Protein AF-A0A496UFI5-F1 (afdb_monomer_lite)

Secondary structure (DSSP, 8-state):
------GGGGS-SEE----EEEEEETTEEEEEEPPPPS--SEEEEEEESS---TT-TT-SEEEEEE---TTSPPPSEEEEES--EE-TTT-----HHHHH-TT--EEE-TTS-EEE-TTT-----HHHHH-TT--EE---TTSEEEEEEE-GGGHHHHHHHTT-

Radius of gyration: 17.23 Å; chains: 1; bounding box: 50×29×38 Å

Foldseek 3Di:
DCPCPDPLLQFFPDFFDWDWDWDADPFAIKIFTDFTDDQFQKKWKFKDLDADDNVDRPPGDTQDIWGADPVRGTDGMDRRGQAKAFQQVQFPLPCPLCVFQPQNQWDADPVSGIGGNSVRGPNPCPSQVPRPRSRIGGDDPSIYMGMGGHDPPVVVVVVVVVVD

pLDDT: mean 81.64, std 19.05, range [27.22, 98.5]

Structure (mmCIF, N/CA/C/O backbone):
data_AF-A0A496UFI5-F1
#
_entry.id   AF-A0A496UFI5-F1
#
loop_
_atom_site.group_PDB
_atom_site.id
_atom_site.type_symbol
_atom_site.label_atom_id
_atom_site.label_alt_id
_atom_site.label_comp_id
_atom_site.label_asym_id
_atom_site.label_entity_id
_atom_site.label_seq_id
_atom_site.pdbx_PDB_ins_code
_atom_site.Cartn_x
_atom_site.Cartn_y
_atom_site.Cartn_z
_atom_site.occupancy
_atom_site.B_iso_or_equiv
_atom_site.auth_seq_id
_atom_site.auth_comp_id
_atom_site.auth_asym_id
_atom_site.auth_atom_id
_atom_site.pdbx_PDB_model_num
ATOM 1 N N . MET A 1 1 ? 26.574 -7.010 18.657 1.00 43.97 1 MET A N 1
ATOM 2 C CA . MET A 1 1 ? 25.951 -7.800 17.573 1.00 43.97 1 MET A CA 1
ATOM 3 C C . MET A 1 1 ? 24.437 -7.675 17.689 1.00 43.97 1 MET A C 1
ATOM 5 O O . MET A 1 1 ? 23.787 -8.455 18.368 1.00 43.97 1 MET A O 1
ATOM 9 N N . LYS A 1 2 ? 23.956 -6.563 17.147 1.00 27.22 2 LYS A N 1
ATOM 10 C CA . LYS A 1 2 ? 22.590 -6.137 16.817 1.00 27.22 2 LYS A CA 1
ATOM 11 C C . LYS A 1 2 ? 22.851 -4.745 16.258 1.00 27.22 2 LYS A C 1
ATOM 13 O O . LYS A 1 2 ? 22.653 -3.738 16.926 1.00 27.22 2 LYS A O 1
ATOM 18 N N . THR A 1 3 ? 23.546 -4.723 15.123 1.00 29.78 3 THR A N 1
ATOM 19 C CA . THR A 1 3 ? 23.627 -3.503 14.336 1.00 29.78 3 THR A CA 1
ATOM 20 C C . THR A 1 3 ? 22.190 -3.299 13.906 1.00 29.78 3 THR A C 1
ATOM 22 O O . THR A 1 3 ? 21.646 -4.127 13.180 1.00 29.78 3 THR A O 1
ATOM 25 N N . LEU A 1 4 ? 21.543 -2.309 14.515 1.00 37.38 4 LEU A N 1
ATOM 26 C CA . LEU A 1 4 ? 20.355 -1.682 13.971 1.00 37.38 4 LEU A CA 1
ATOM 27 C C . LEU A 1 4 ? 20.755 -1.271 12.557 1.00 37.38 4 LEU A C 1
ATOM 29 O O . LEU A 1 4 ? 21.398 -0.246 12.390 1.00 37.38 4 LEU A O 1
ATOM 33 N N . ILE A 1 5 ? 20.520 -2.146 11.581 1.00 36.72 5 ILE A N 1
ATOM 34 C CA . ILE A 1 5 ? 20.438 -1.764 10.178 1.00 36.72 5 ILE A CA 1
ATOM 35 C C . ILE A 1 5 ? 19.083 -1.079 10.152 1.00 36.72 5 ILE A C 1
ATOM 37 O O . ILE A 1 5 ? 18.065 -1.776 10.181 1.00 36.72 5 ILE A O 1
ATOM 41 N N . PRO A 1 6 ? 19.038 0.244 10.358 1.00 37.28 6 PRO A N 1
ATOM 42 C CA . PRO A 1 6 ? 17.778 0.884 10.584 1.00 37.28 6 PRO A CA 1
ATOM 43 C C . PRO A 1 6 ? 17.077 0.906 9.230 1.00 37.28 6 PRO A C 1
ATOM 45 O O . PRO A 1 6 ? 17.675 1.183 8.193 1.00 37.28 6 PRO A O 1
ATOM 48 N N . VAL A 1 7 ? 15.781 0.651 9.288 1.00 38.31 7 VAL A N 1
ATOM 49 C CA . VAL A 1 7 ? 14.759 0.877 8.258 1.00 38.31 7 VAL A CA 1
ATOM 50 C C . VAL A 1 7 ? 14.901 2.254 7.551 1.00 38.31 7 VAL A C 1
ATOM 52 O O . VAL A 1 7 ? 14.373 2.459 6.469 1.00 38.31 7 VAL A O 1
ATOM 55 N N . VAL A 1 8 ? 15.717 3.148 8.119 1.00 36.78 8 VAL A N 1
ATOM 56 C CA . VAL A 1 8 ? 16.114 4.503 7.708 1.00 36.78 8 VAL A CA 1
ATOM 57 C C . VAL A 1 8 ? 16.902 4.604 6.383 1.00 36.78 8 VAL A C 1
ATOM 59 O O . VAL A 1 8 ? 16.934 5.680 5.804 1.00 36.78 8 VAL A O 1
ATOM 62 N N . ILE A 1 9 ? 17.505 3.540 5.828 1.00 38.88 9 ILE A N 1
ATOM 63 C CA . ILE A 1 9 ? 18.243 3.642 4.532 1.00 38.88 9 ILE A CA 1
ATOM 64 C C . ILE A 1 9 ? 17.302 3.545 3.302 1.00 38.88 9 ILE A C 1
ATOM 66 O O . ILE A 1 9 ? 17.743 3.441 2.163 1.00 38.88 9 ILE A O 1
ATOM 70 N N . LEU A 1 10 ? 15.980 3.605 3.497 1.00 41.06 10 LEU A N 1
ATOM 71 C CA . LEU A 1 10 ? 15.000 3.719 2.403 1.00 41.06 10 LEU A CA 1
ATOM 72 C C . LEU A 1 10 ? 14.623 5.171 2.057 1.00 41.06 10 LEU A C 1
ATOM 74 O O . LEU A 1 10 ? 13.685 5.406 1.290 1.00 41.06 10 LEU A O 1
ATOM 78 N N . ALA A 1 11 ? 15.359 6.127 2.615 1.00 41.78 11 ALA A N 1
ATOM 79 C CA . ALA A 1 11 ? 15.249 7.550 2.368 1.00 41.78 11 ALA A CA 1
ATOM 80 C C . ALA A 1 11 ? 16.104 7.958 1.158 1.00 41.78 11 ALA A C 1
ATOM 82 O O . ALA A 1 11 ? 17.300 8.194 1.286 1.00 41.78 11 ALA A O 1
ATOM 83 N N . LEU A 1 12 ? 15.471 8.015 -0.018 1.00 53.12 12 LEU A N 1
ATOM 84 C CA . LEU A 1 12 ? 15.937 8.721 -1.220 1.00 53.12 12 LEU A CA 1
ATOM 85 C C . LEU A 1 12 ? 17.372 8.445 -1.693 1.00 53.12 12 LEU A C 1
ATOM 87 O O . LEU A 1 12 ? 18.307 9.184 -1.401 1.00 53.12 12 LEU A O 1
ATOM 91 N N . VAL A 1 13 ? 17.516 7.436 -2.556 1.00 50.31 13 VAL A N 1
ATOM 92 C CA . VAL A 1 13 ? 18.800 7.153 -3.210 1.00 50.31 13 VAL A CA 1
ATOM 93 C C . VAL A 1 13 ? 18.866 7.704 -4.647 1.00 50.31 13 VAL A C 1
ATOM 95 O O . VAL A 1 13 ? 19.934 8.060 -5.130 1.00 50.31 13 VAL A O 1
ATOM 98 N N . SER A 1 14 ? 17.733 7.910 -5.326 1.00 53.12 14 SER A N 1
ATOM 99 C CA . SER A 1 14 ? 17.647 8.733 -6.542 1.00 53.12 14 SER A CA 1
ATOM 100 C C . SER A 1 14 ? 16.188 9.119 -6.810 1.00 53.12 14 SER A C 1
ATOM 102 O O . SER A 1 14 ? 15.312 8.249 -6.848 1.00 53.12 14 SER A O 1
ATOM 104 N N . THR A 1 15 ? 15.900 10.415 -6.989 1.00 54.38 15 THR A N 1
ATOM 105 C CA . THR A 1 15 ? 14.593 10.847 -7.508 1.00 54.38 15 THR A CA 1
ATOM 106 C C . THR A 1 15 ? 14.526 10.478 -8.981 1.00 54.38 15 THR A C 1
ATOM 108 O O . THR A 1 15 ? 15.157 11.115 -9.822 1.00 54.38 15 THR A O 1
ATOM 111 N N . VAL A 1 16 ? 13.758 9.442 -9.310 1.00 56.66 16 VAL A N 1
ATOM 112 C CA . VAL A 1 16 ? 13.445 9.165 -10.708 1.00 56.66 16 VAL A CA 1
ATOM 113 C C . VAL A 1 16 ? 12.188 9.943 -11.054 1.00 56.66 16 VAL A C 1
ATOM 115 O O . VAL A 1 16 ? 11.092 9.630 -10.596 1.00 56.66 16 VAL A O 1
ATOM 118 N N . THR A 1 17 ? 12.339 11.000 -11.841 1.00 55.75 17 THR A N 1
ATOM 119 C CA . THR A 1 17 ? 11.209 11.812 -12.288 1.00 55.75 17 THR A CA 1
ATOM 120 C C . THR A 1 17 ? 10.584 11.184 -13.529 1.00 55.75 17 THR A C 1
ATOM 122 O O . THR A 1 17 ? 10.869 11.563 -14.660 1.00 55.75 17 THR A O 1
ATOM 125 N N . ALA A 1 18 ? 9.714 10.199 -13.321 1.00 61.41 18 ALA A N 1
ATOM 126 C CA . ALA A 1 18 ? 8.838 9.707 -14.379 1.00 61.41 18 ALA A CA 1
ATOM 127 C C . ALA A 1 18 ? 7.516 10.479 -14.390 1.00 61.41 18 ALA A C 1
ATOM 129 O O . ALA A 1 18 ? 7.057 10.957 -13.353 1.00 61.41 18 ALA A O 1
ATOM 130 N N . SER A 1 19 ? 6.870 10.577 -15.551 1.00 71.81 19 SER A N 1
ATOM 131 C CA . SER A 1 19 ? 5.461 10.963 -15.597 1.00 71.81 19 SER A CA 1
ATOM 132 C C . SER A 1 19 ? 4.634 9.796 -15.059 1.00 71.81 19 SER A C 1
ATOM 134 O O . SER A 1 19 ? 4.632 8.723 -15.658 1.00 71.81 19 SER A O 1
ATOM 136 N N . LEU A 1 20 ? 3.957 9.979 -13.921 1.00 83.81 20 LEU A N 1
ATOM 137 C CA . LEU A 1 20 ? 3.053 8.969 -13.374 1.00 83.81 20 LEU A CA 1
ATOM 138 C C . LEU A 1 20 ? 1.624 9.230 -13.839 1.00 83.81 20 LEU A C 1
ATOM 140 O O . LEU A 1 20 ? 1.104 10.340 -13.718 1.00 83.81 20 LEU A O 1
ATOM 144 N N . THR A 1 21 ? 0.965 8.178 -14.316 1.00 85.75 21 THR A N 1
ATOM 145 C CA . THR A 1 21 ? -0.464 8.201 -14.633 1.00 85.75 21 THR A CA 1
ATOM 146 C C . THR A 1 21 ? -1.212 7.228 -13.738 1.00 85.75 21 THR A C 1
ATOM 148 O O . THR A 1 21 ? -0.809 6.077 -13.575 1.00 85.75 21 THR A O 1
ATOM 151 N N . PHE A 1 22 ? -2.324 7.696 -13.176 1.00 88.81 22 PHE A N 1
ATOM 152 C CA . PHE A 1 22 ? -3.248 6.897 -12.384 1.00 88.81 22 PHE A CA 1
ATOM 153 C C . PHE A 1 22 ? -4.466 6.504 -13.224 1.00 88.81 22 PHE A C 1
ATOM 155 O O . PHE A 1 22 ? -5.052 7.336 -13.921 1.00 88.81 22 PHE A O 1
ATOM 162 N N . SER A 1 23 ? -4.896 5.254 -13.098 1.00 87.19 23 SER A N 1
ATOM 163 C CA . SER A 1 23 ? -6.180 4.776 -13.609 1.00 87.19 23 SER A CA 1
ATOM 164 C C . SER A 1 23 ? -6.797 3.749 -12.655 1.00 87.19 23 SER A C 1
ATOM 166 O O . SER A 1 23 ? -6.125 3.238 -11.763 1.00 87.19 23 SER A O 1
ATOM 168 N N . GLN A 1 24 ? -8.092 3.471 -12.816 1.00 85.69 24 GLN A N 1
ATOM 169 C CA . GLN A 1 24 ? -8.808 2.446 -12.052 1.00 85.69 24 GLN A CA 1
ATOM 170 C C . GLN A 1 24 ? -9.400 1.400 -12.989 1.00 85.69 24 GLN A C 1
ATOM 172 O O . GLN A 1 24 ? -9.949 1.741 -14.039 1.00 85.69 24 GLN A O 1
ATOM 177 N N . ASP A 1 25 ? -9.352 0.143 -12.566 1.00 83.31 25 ASP A N 1
ATOM 178 C CA . ASP A 1 25 ? -10.052 -0.967 -13.199 1.00 83.31 25 ASP A CA 1
ATOM 179 C C . ASP A 1 25 ? -10.725 -1.868 -12.146 1.00 83.31 25 ASP A C 1
ATOM 181 O O . ASP A 1 25 ? -10.842 -1.515 -10.972 1.00 83.31 25 ASP A O 1
ATOM 185 N N . ALA A 1 26 ? -11.221 -3.034 -12.566 1.00 77.31 26 ALA A N 1
ATOM 186 C CA . ALA A 1 26 ? -11.878 -3.975 -11.659 1.00 77.31 26 ALA A CA 1
ATOM 187 C C . ALA A 1 26 ? -10.924 -4.609 -10.623 1.00 77.31 26 ALA A C 1
ATOM 189 O O . ALA A 1 26 ? -11.400 -5.139 -9.620 1.00 77.31 26 ALA A O 1
ATOM 190 N N . GLY A 1 27 ? -9.610 -4.593 -10.867 1.00 80.06 27 GLY A N 1
ATOM 191 C CA . GLY A 1 27 ? -8.576 -5.138 -9.986 1.00 80.06 27 GLY A CA 1
ATOM 192 C C . GLY A 1 27 ? -8.023 -4.128 -8.978 1.00 80.06 27 GLY A C 1
ATOM 193 O O . GLY A 1 27 ? -7.410 -4.538 -7.990 1.00 80.06 27 GLY A O 1
ATOM 194 N N . GLY A 1 28 ? -8.264 -2.832 -9.188 1.00 86.62 28 GLY A N 1
ATOM 195 C CA . GLY A 1 28 ? -7.887 -1.766 -8.267 1.00 86.62 28 GLY A CA 1
ATOM 196 C C . GLY A 1 28 ? -7.325 -0.546 -8.981 1.00 86.62 28 GLY A C 1
ATOM 197 O O . GLY A 1 28 ? -7.880 -0.080 -9.975 1.00 86.62 28 GLY A O 1
ATOM 198 N N . SER A 1 29 ? -6.250 0.010 -8.426 1.00 89.94 29 SER A N 1
ATOM 199 C CA . SER A 1 29 ? -5.571 1.171 -9.004 1.00 89.94 29 SER A CA 1
ATOM 200 C C . SER A 1 29 ? -4.398 0.713 -9.853 1.00 89.94 29 SER A C 1
ATOM 202 O O . SER A 1 29 ? -3.551 -0.038 -9.380 1.00 89.94 29 SER A O 1
ATOM 204 N N . VAL A 1 30 ? -4.307 1.200 -11.083 1.00 92.31 30 VAL A N 1
ATOM 205 C CA . VAL A 1 30 ? -3.156 0.971 -11.953 1.00 92.31 30 VAL A CA 1
ATOM 206 C C . VAL A 1 30 ? -2.356 2.258 -12.026 1.00 92.31 30 VAL A C 1
ATOM 208 O O . VAL A 1 30 ? -2.872 3.307 -12.424 1.00 92.31 30 VAL A O 1
ATOM 211 N N . ILE A 1 31 ? -1.090 2.166 -11.635 1.00 91.81 31 ILE A N 1
ATOM 212 C CA . ILE A 1 31 ? -0.136 3.268 -11.705 1.00 91.81 31 ILE A CA 1
ATOM 213 C C . ILE A 1 31 ? 0.868 2.919 -12.790 1.00 91.81 31 ILE A C 1
ATOM 215 O O . ILE A 1 31 ? 1.475 1.849 -12.747 1.00 91.81 31 ILE A O 1
ATOM 219 N N . GLN A 1 32 ? 0.995 3.800 -13.776 1.00 92.38 32 GLN A N 1
ATOM 220 C CA . GLN A 1 32 ? 1.862 3.633 -14.939 1.00 92.38 32 GLN A CA 1
ATOM 221 C C . GLN A 1 32 ? 2.916 4.730 -14.968 1.00 92.38 32 GLN A C 1
ATOM 223 O O . GLN A 1 32 ? 2.648 5.850 -14.528 1.00 92.38 32 GLN A O 1
ATOM 228 N N . TRP A 1 33 ? 4.086 4.413 -15.507 1.00 91.38 33 TRP A N 1
ATOM 229 C CA . TRP A 1 33 ? 5.188 5.351 -15.675 1.00 91.38 33 TRP A CA 1
ATOM 230 C C . TRP A 1 33 ? 5.944 5.086 -16.974 1.00 91.38 33 TRP A C 1
ATOM 232 O O . TRP A 1 33 ? 5.936 3.973 -17.504 1.00 91.38 33 TRP A O 1
ATOM 242 N N . ASP A 1 34 ? 6.598 6.123 -17.489 1.00 87.56 34 ASP A N 1
ATOM 243 C CA . ASP A 1 34 ? 7.501 5.990 -18.631 1.00 87.56 34 ASP A CA 1
ATOM 244 C C . ASP A 1 34 ? 8.725 5.129 -18.265 1.00 87.56 34 ASP A C 1
ATOM 246 O O . ASP A 1 34 ? 9.126 5.113 -17.100 1.00 87.56 34 ASP A O 1
ATOM 250 N N . PRO A 1 35 ? 9.349 4.420 -19.226 1.00 84.31 35 PRO A N 1
ATOM 251 C CA . PRO A 1 35 ? 10.592 3.694 -18.983 1.00 84.31 35 PRO A CA 1
ATOM 252 C C . PRO A 1 35 ? 11.657 4.578 -18.329 1.00 84.31 35 PRO A C 1
ATOM 254 O O . PRO A 1 35 ? 11.839 5.735 -18.705 1.00 84.31 35 PRO A O 1
ATOM 257 N N . LEU A 1 36 ? 12.362 4.015 -17.351 1.00 79.31 36 LEU A N 1
ATOM 258 C CA . LEU A 1 36 ? 13.340 4.745 -16.555 1.00 79.31 36 LEU A CA 1
ATOM 259 C C . LEU A 1 36 ? 14.744 4.594 -17.135 1.00 79.31 36 LEU A C 1
ATOM 261 O O . LEU A 1 36 ? 15.132 3.510 -17.570 1.00 79.31 36 LEU A O 1
ATOM 265 N N . GLU A 1 37 ? 15.520 5.672 -17.078 1.00 73.56 37 GLU A N 1
ATOM 266 C CA . GLU A 1 37 ? 16.960 5.639 -17.321 1.00 73.56 37 GLU A CA 1
ATOM 267 C C . GLU A 1 37 ? 17.699 5.506 -15.982 1.00 73.56 37 GLU A C 1
ATOM 269 O O . GLU A 1 37 ? 17.351 6.179 -15.014 1.00 73.56 37 GLU A O 1
ATOM 274 N N . GLY A 1 38 ? 18.724 4.653 -15.922 1.00 73.94 38 GLY A N 1
ATOM 275 C CA . GLY A 1 38 ? 19.545 4.446 -14.724 1.00 73.94 38 GLY A CA 1
ATOM 276 C C . GLY A 1 38 ? 19.632 2.983 -14.285 1.00 73.94 38 GLY A C 1
ATOM 277 O O . GLY A 1 38 ? 18.886 2.127 -14.755 1.00 73.94 38 GLY A O 1
ATOM 278 N N . SER A 1 39 ? 20.573 2.702 -13.384 1.00 77.62 39 SER A N 1
ATOM 279 C CA . SER A 1 39 ? 20.791 1.371 -12.808 1.00 77.62 39 SER A CA 1
ATOM 280 C C . SER A 1 39 ? 20.277 1.352 -11.370 1.00 77.62 39 SER A C 1
ATOM 282 O O . SER A 1 39 ? 20.899 1.932 -10.482 1.00 77.62 39 SER A O 1
ATOM 284 N N . TYR A 1 40 ? 19.147 0.683 -11.145 1.00 84.00 40 TYR A N 1
ATOM 285 C CA . TYR A 1 40 ? 18.508 0.552 -9.834 1.00 84.00 40 TYR A CA 1
ATOM 286 C C . TYR A 1 40 ? 18.350 -0.923 -9.467 1.00 84.00 40 TYR A C 1
ATOM 288 O O . TYR A 1 40 ? 18.096 -1.762 -10.328 1.00 84.00 40 TYR A O 1
ATOM 296 N N . GLU A 1 41 ? 18.465 -1.239 -8.181 1.00 87.50 41 GLU A N 1
ATOM 297 C CA . GLU A 1 41 ? 18.198 -2.580 -7.649 1.00 87.50 41 GLU A CA 1
ATOM 298 C C . GLU A 1 41 ? 16.695 -2.821 -7.473 1.00 87.50 41 GLU A C 1
ATOM 300 O O . GLU A 1 41 ? 16.196 -3.931 -7.657 1.00 87.50 41 GLU A O 1
ATOM 305 N N . SER A 1 42 ? 15.967 -1.765 -7.110 1.00 88.81 42 SER A N 1
ATOM 306 C CA . SER A 1 42 ? 14.512 -1.767 -7.002 1.00 88.81 42 SER A CA 1
ATOM 307 C C . SER A 1 42 ? 13.949 -0.358 -7.161 1.00 88.81 42 SER A C 1
ATOM 309 O O . SER A 1 42 ? 14.674 0.635 -7.053 1.00 88.81 42 SER A O 1
ATOM 311 N N . LEU A 1 43 ? 12.644 -0.283 -7.403 1.00 88.44 43 LEU A N 1
ATOM 312 C CA . LEU A 1 43 ? 11.875 0.951 -7.353 1.00 88.44 43 LEU A CA 1
ATOM 313 C C . LEU A 1 43 ? 10.881 0.872 -6.203 1.00 88.44 43 LEU A C 1
ATOM 315 O O . LEU A 1 43 ? 10.275 -0.173 -5.965 1.00 88.44 43 LEU A O 1
ATOM 319 N N . VAL A 1 44 ? 10.666 1.988 -5.527 1.00 89.06 44 VAL A N 1
ATOM 320 C CA . VAL A 1 44 ? 9.686 2.111 -4.453 1.00 89.06 44 VAL A CA 1
ATOM 321 C C . VAL A 1 44 ? 8.629 3.101 -4.901 1.00 89.06 44 VAL A C 1
ATOM 323 O O . VAL A 1 44 ? 8.922 4.265 -5.164 1.00 89.06 44 VAL A O 1
ATOM 326 N N . LEU A 1 45 ? 7.392 2.630 -5.002 1.00 89.31 45 LEU A N 1
ATOM 327 C CA . LEU A 1 45 ? 6.237 3.472 -5.259 1.00 89.31 45 LEU A CA 1
ATOM 328 C C . LEU A 1 45 ? 5.665 3.930 -3.921 1.00 89.31 45 LEU A C 1
ATOM 330 O O . LEU A 1 45 ? 5.310 3.099 -3.080 1.00 89.31 45 LEU A O 1
ATOM 334 N N . ARG A 1 46 ? 5.522 5.241 -3.755 1.00 90.12 46 ARG A N 1
ATOM 335 C CA . ARG A 1 46 ? 4.899 5.853 -2.580 1.00 90.12 46 ARG A CA 1
ATOM 336 C C . ARG A 1 46 ? 3.733 6.749 -2.971 1.00 90.12 46 ARG A C 1
ATOM 338 O O . ARG A 1 46 ? 3.650 7.208 -4.115 1.00 90.12 46 ARG A O 1
ATOM 345 N N . CYS A 1 47 ? 2.851 7.021 -2.017 1.00 90.00 47 CYS A N 1
ATOM 346 C CA . CYS A 1 47 ? 1.825 8.046 -2.164 1.00 90.00 47 CYS A CA 1
ATOM 347 C C . CYS A 1 47 ? 1.683 8.931 -0.930 1.00 90.00 47 CYS A C 1
ATOM 349 O O . CYS A 1 47 ? 1.907 8.483 0.193 1.00 90.00 47 CYS A O 1
ATOM 351 N N . SER A 1 48 ? 1.227 10.161 -1.140 1.00 89.00 48 SER A N 1
ATOM 352 C CA . SER A 1 48 ? 0.935 11.115 -0.073 1.00 89.00 48 SER A CA 1
ATOM 353 C C . SER A 1 48 ? -0.287 11.971 -0.406 1.00 89.00 48 SER A C 1
ATOM 355 O O . SER A 1 48 ? -0.667 12.141 -1.566 1.00 89.00 48 SER A O 1
ATOM 357 N N . GLU A 1 49 ? -0.899 12.537 0.630 1.00 88.12 49 GLU A N 1
ATOM 358 C CA . GLU A 1 49 ? -1.930 13.576 0.509 1.00 88.12 49 GLU A CA 1
ATOM 359 C C . GLU A 1 49 ? -1.326 14.928 0.087 1.00 88.12 49 GLU A C 1
ATOM 361 O O . GLU A 1 49 ? -2.029 15.797 -0.431 1.00 88.12 49 GLU A O 1
ATOM 366 N N . THR A 1 50 ? -0.018 15.107 0.287 1.00 87.62 50 THR A N 1
ATOM 367 C CA . THR A 1 50 ? 0.736 16.311 -0.076 1.00 87.62 50 THR A CA 1
ATOM 368 C C . THR A 1 50 ? 1.636 16.059 -1.278 1.00 87.62 50 THR A C 1
ATOM 370 O O . THR A 1 50 ? 2.048 14.932 -1.543 1.00 87.62 50 THR A O 1
ATOM 373 N N . ALA A 1 51 ? 1.958 17.123 -2.016 1.00 86.12 51 ALA A N 1
ATOM 374 C CA . ALA A 1 51 ? 2.939 17.046 -3.092 1.00 86.12 51 ALA A CA 1
ATOM 375 C C . ALA A 1 51 ? 4.308 16.593 -2.557 1.00 86.12 51 ALA A C 1
ATOM 377 O O . ALA A 1 51 ? 4.605 16.767 -1.375 1.00 86.12 51 ALA A O 1
ATOM 378 N N . TYR A 1 52 ? 5.121 16.010 -3.438 1.00 82.31 52 TYR A N 1
ATOM 379 C CA . TYR A 1 52 ? 6.478 15.591 -3.101 1.00 82.31 52 TYR A CA 1
ATOM 380 C C . TYR A 1 52 ? 7.332 16.768 -2.625 1.00 82.31 52 TYR A C 1
ATOM 382 O O . TYR A 1 52 ? 7.374 17.810 -3.283 1.00 82.31 52 TYR A O 1
ATOM 390 N N . ASP A 1 53 ? 8.016 16.562 -1.503 1.00 78.69 53 ASP A N 1
ATOM 391 C CA . ASP A 1 53 ? 9.010 17.468 -0.945 1.00 78.69 53 ASP A CA 1
ATOM 392 C C . ASP A 1 53 ? 10.371 16.766 -0.966 1.00 78.69 53 ASP A C 1
ATOM 394 O O . ASP A 1 53 ? 10.538 15.697 -0.386 1.00 78.69 53 ASP A O 1
ATOM 398 N N . ALA A 1 54 ? 11.341 17.353 -1.669 1.00 73.56 54 ALA A N 1
ATOM 399 C CA . ALA A 1 54 ? 12.676 16.776 -1.791 1.00 73.56 54 ALA A CA 1
ATOM 400 C C . ALA A 1 54 ? 13.483 16.847 -0.487 1.00 73.56 54 ALA A C 1
ATOM 402 O O . ALA A 1 54 ? 14.495 16.157 -0.369 1.00 73.56 54 ALA A O 1
ATOM 403 N N . GLU A 1 55 ? 13.053 17.672 0.468 1.00 76.19 55 GLU A N 1
ATOM 404 C CA . GLU A 1 55 ? 13.653 17.771 1.799 1.00 76.19 55 GLU A CA 1
ATOM 405 C C . GLU A 1 55 ? 13.060 16.742 2.780 1.00 76.19 55 GLU A C 1
ATOM 407 O O . GLU A 1 55 ? 13.568 16.609 3.894 1.00 76.19 55 GLU A O 1
ATOM 412 N N . ASP A 1 56 ? 12.022 15.999 2.370 1.00 73.00 56 ASP A N 1
ATOM 413 C CA . ASP A 1 56 ? 11.377 14.947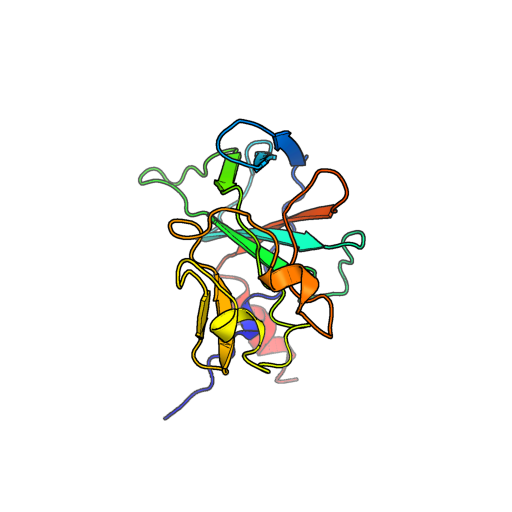 3.158 1.00 73.00 56 ASP A CA 1
ATOM 414 C C . ASP A 1 56 ? 11.864 13.545 2.726 1.00 73.00 56 ASP A C 1
ATOM 416 O O . ASP A 1 56 ? 11.355 12.975 1.752 1.00 73.00 56 ASP A O 1
ATOM 420 N N . PRO A 1 57 ? 12.849 12.960 3.437 1.00 66.06 57 PRO A N 1
ATOM 421 C CA . PRO A 1 57 ? 13.384 11.635 3.123 1.00 66.06 57 PRO A CA 1
ATOM 422 C C . PRO A 1 57 ? 12.344 10.510 3.200 1.00 66.06 57 PRO A C 1
ATOM 424 O O . PRO A 1 57 ? 12.484 9.488 2.520 1.00 66.06 57 PRO A O 1
ATOM 427 N N . ASP A 1 58 ? 11.305 10.696 4.012 1.00 72.12 58 ASP A N 1
ATOM 428 C CA . ASP A 1 58 ? 10.313 9.676 4.332 1.00 72.12 58 ASP A CA 1
ATOM 429 C C . ASP A 1 58 ? 8.962 9.957 3.663 1.00 72.12 58 ASP A C 1
ATOM 431 O O . ASP A 1 58 ? 7.959 9.340 4.012 1.00 72.12 58 ASP A O 1
ATOM 435 N N . TRP A 1 59 ? 8.945 10.811 2.632 1.00 83.19 59 TRP A N 1
ATOM 436 C CA . TRP A 1 59 ? 7.721 11.249 1.971 1.00 83.19 59 TRP A CA 1
ATOM 437 C C . TRP A 1 59 ? 6.792 10.089 1.589 1.00 83.19 59 TRP A C 1
ATOM 439 O O . TRP A 1 59 ? 7.129 9.230 0.767 1.00 83.19 59 TRP A O 1
ATOM 449 N N . GLY A 1 60 ? 5.581 10.126 2.141 1.00 86.81 60 GLY A N 1
ATOM 450 C CA . GLY A 1 60 ? 4.463 9.273 1.759 1.00 86.81 60 GLY A CA 1
ATOM 451 C C . GLY A 1 60 ? 4.554 7.810 2.204 1.00 86.81 60 GLY A C 1
ATOM 452 O O . GLY A 1 60 ? 5.603 7.261 2.531 1.00 86.81 60 GLY A O 1
ATOM 453 N N . THR A 1 61 ? 3.412 7.133 2.146 1.00 89.06 61 THR A N 1
ATOM 454 C CA . THR A 1 61 ? 3.287 5.706 2.450 1.00 89.06 61 THR A CA 1
ATOM 455 C C . THR A 1 61 ? 3.766 4.855 1.276 1.00 89.06 61 THR A C 1
ATOM 457 O O . THR A 1 61 ? 3.381 5.093 0.128 1.00 89.06 61 THR A O 1
ATOM 460 N N . VAL A 1 62 ? 4.558 3.817 1.558 1.00 88.19 62 VAL A N 1
ATOM 461 C CA . VAL A 1 62 ? 4.986 2.826 0.559 1.00 88.19 62 VAL A CA 1
ATOM 462 C C . VAL A 1 62 ? 3.794 1.983 0.097 1.00 88.19 62 VAL A C 1
ATOM 464 O O . VAL A 1 62 ? 3.126 1.336 0.899 1.00 88.19 62 VAL A O 1
ATOM 467 N N . LEU A 1 63 ? 3.553 1.967 -1.214 1.00 89.12 63 LEU A N 1
ATOM 468 C CA . LEU A 1 63 ? 2.499 1.177 -1.856 1.00 89.12 63 LEU A CA 1
ATOM 469 C C . LEU A 1 63 ? 3.021 -0.134 -2.439 1.00 89.12 63 LEU A C 1
ATOM 471 O O . LEU A 1 63 ? 2.339 -1.155 -2.372 1.00 89.12 63 LEU A O 1
ATOM 475 N N . ALA A 1 64 ? 4.203 -0.098 -3.054 1.00 89.06 64 ALA A N 1
ATOM 476 C CA . ALA A 1 64 ? 4.806 -1.261 -3.688 1.00 89.06 64 ALA A CA 1
ATOM 477 C C . ALA A 1 64 ? 6.323 -1.106 -3.804 1.00 89.06 64 ALA A C 1
ATOM 479 O O . ALA A 1 64 ? 6.827 -0.008 -4.045 1.00 89.06 64 ALA A O 1
ATOM 480 N N . THR A 1 65 ? 7.021 -2.237 -3.730 1.00 90.19 65 THR A N 1
ATOM 481 C CA . THR A 1 65 ? 8.409 -2.363 -4.181 1.00 90.19 65 THR A CA 1
ATOM 482 C C . THR A 1 65 ? 8.415 -3.161 -5.476 1.00 90.19 65 THR A C 1
ATOM 484 O O . THR A 1 65 ? 7.868 -4.263 -5.539 1.00 90.19 65 THR A O 1
ATOM 487 N N . VAL A 1 66 ? 9.009 -2.591 -6.516 1.00 91.06 66 VAL A N 1
ATOM 488 C CA . VAL A 1 66 ? 9.084 -3.163 -7.858 1.00 91.06 66 VAL A CA 1
ATOM 489 C C . VAL A 1 66 ? 10.521 -3.593 -8.116 1.00 91.06 66 VAL A C 1
ATOM 491 O O . VAL A 1 66 ? 11.456 -2.833 -7.873 1.00 91.06 66 VAL A O 1
ATOM 494 N N . TYR A 1 67 ? 10.693 -4.810 -8.620 1.00 90.88 67 TYR A N 1
ATOM 495 C CA . TYR A 1 67 ? 11.992 -5.379 -8.971 1.00 90.88 67 TYR A CA 1
ATOM 496 C C . TYR A 1 67 ? 12.104 -5.535 -10.489 1.00 90.88 67 TYR A C 1
ATOM 498 O O . TYR A 1 67 ? 11.071 -5.724 -11.145 1.00 90.88 67 TYR A O 1
ATOM 506 N N . PRO A 1 68 ? 13.323 -5.465 -11.051 1.00 91.00 68 PRO A N 1
ATOM 507 C CA . PRO A 1 68 ? 13.518 -5.748 -12.461 1.00 91.00 68 PRO A CA 1
ATOM 508 C C . PRO A 1 68 ? 13.312 -7.242 -12.732 1.00 91.00 68 PRO A C 1
ATOM 510 O O . PRO A 1 68 ? 13.414 -8.086 -11.834 1.00 91.00 68 PRO A O 1
ATOM 513 N N . ASP A 1 69 ? 13.024 -7.577 -13.982 1.00 90.81 69 ASP A N 1
ATOM 514 C CA . ASP A 1 69 ? 12.957 -8.961 -14.424 1.00 90.81 69 ASP A CA 1
ATOM 515 C C . ASP A 1 69 ? 14.359 -9.589 -14.587 1.00 90.81 69 ASP A C 1
ATOM 517 O O . ASP A 1 69 ? 15.394 -8.990 -14.290 1.00 90.81 69 ASP A O 1
ATOM 521 N N . SER A 1 70 ? 14.416 -10.828 -15.086 1.00 90.62 70 SER A N 1
ATOM 522 C CA . SER A 1 70 ? 15.686 -11.542 -15.290 1.00 90.62 70 SER A CA 1
ATOM 523 C C . SER A 1 70 ? 16.631 -10.895 -16.311 1.00 90.62 70 SER A C 1
ATOM 525 O O . SER A 1 70 ? 17.795 -11.289 -16.387 1.00 90.62 70 SER A O 1
ATOM 527 N N . THR A 1 71 ? 16.136 -9.965 -17.127 1.00 90.50 71 THR A N 1
ATOM 528 C CA . THR A 1 71 ? 16.914 -9.215 -18.123 1.00 90.50 71 THR A CA 1
ATOM 529 C C . THR A 1 71 ? 17.380 -7.855 -17.605 1.00 90.50 71 THR A C 1
ATOM 531 O O . THR A 1 71 ? 18.197 -7.208 -18.258 1.00 90.50 71 THR A O 1
ATOM 534 N N . GLY A 1 72 ? 16.937 -7.463 -16.407 1.00 86.94 72 GLY A N 1
ATOM 535 C CA . GLY A 1 72 ? 17.236 -6.165 -15.809 1.00 86.94 72 GLY A CA 1
ATOM 536 C C . GLY A 1 72 ? 16.223 -5.080 -16.176 1.00 86.94 72 GLY A C 1
ATOM 537 O O . GLY A 1 72 ? 16.434 -3.923 -15.823 1.00 86.94 72 GLY A O 1
ATOM 538 N N . GLU A 1 73 ? 15.131 -5.424 -16.864 1.00 88.69 73 GLU A N 1
ATOM 539 C CA . GLU A 1 73 ? 14.104 -4.461 -17.256 1.00 88.69 73 GLU A CA 1
ATOM 540 C C . GLU A 1 73 ? 13.034 -4.338 -16.165 1.00 88.69 73 GLU A C 1
ATOM 542 O O . GLU A 1 73 ? 12.501 -5.330 -15.662 1.00 88.69 73 GLU A O 1
ATOM 547 N N . PHE A 1 74 ? 12.703 -3.102 -15.790 1.00 91.25 74 PHE A N 1
ATOM 548 C CA . PHE A 1 74 ? 11.580 -2.828 -14.897 1.00 91.25 74 PHE A CA 1
ATOM 549 C C . PHE A 1 74 ? 10.261 -2.813 -15.678 1.00 91.25 74 PHE A C 1
ATOM 551 O O . PHE A 1 74 ? 10.221 -2.313 -16.806 1.00 91.25 74 PHE A O 1
ATOM 558 N N . PRO A 1 75 ? 9.147 -3.277 -15.081 1.00 92.44 75 PRO A N 1
ATOM 559 C CA . PRO A 1 75 ? 7.837 -3.024 -15.660 1.00 92.44 75 PRO A CA 1
ATOM 560 C C . PRO A 1 75 ? 7.547 -1.515 -15.678 1.00 92.44 75 PRO A C 1
ATOM 562 O O . PRO A 1 75 ? 8.115 -0.744 -14.906 1.00 92.44 75 PRO A O 1
ATOM 565 N N . THR A 1 76 ? 6.614 -1.100 -16.533 1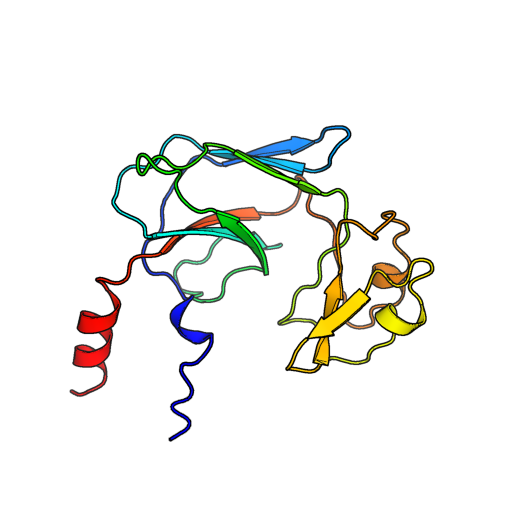.00 92.50 76 THR A N 1
ATOM 566 C CA . THR A 1 76 ? 6.150 0.297 -16.664 1.00 92.50 76 THR A CA 1
ATOM 567 C C . THR A 1 76 ? 4.805 0.543 -15.981 1.00 92.50 76 THR A C 1
ATOM 569 O O . THR A 1 76 ? 4.154 1.568 -16.185 1.00 92.50 76 THR A O 1
ATOM 572 N N . SER A 1 77 ? 4.341 -0.423 -15.189 1.00 92.19 77 SER A N 1
ATOM 573 C CA . SER A 1 77 ? 3.100 -0.308 -14.436 1.00 92.19 77 SER A CA 1
ATOM 574 C C . SER A 1 77 ? 3.051 -1.268 -13.260 1.00 92.19 77 SER A C 1
ATOM 576 O O . SER A 1 77 ? 3.596 -2.371 -13.336 1.00 92.19 77 SER A O 1
ATOM 578 N N . VAL A 1 78 ? 2.293 -0.897 -12.232 1.00 92.50 78 VAL A N 1
ATOM 579 C CA . VAL A 1 78 ? 1.890 -1.792 -11.145 1.00 92.50 78 VAL A CA 1
ATOM 580 C C . VAL A 1 78 ? 0.385 -1.695 -10.923 1.00 92.50 78 VAL A C 1
ATOM 582 O O . VAL A 1 78 ? -0.197 -0.610 -10.980 1.00 92.50 78 VAL A O 1
ATOM 585 N N . GLN A 1 79 ? -0.243 -2.839 -10.656 1.00 91.94 79 GLN A N 1
ATOM 586 C CA . GLN A 1 79 ? -1.619 -2.893 -10.179 1.00 91.94 79 GLN A CA 1
ATOM 587 C C . GLN A 1 79 ? -1.601 -2.979 -8.655 1.00 91.94 79 GLN A C 1
ATOM 589 O O . GLN A 1 79 ? -1.141 -3.969 -8.084 1.00 91.94 79 GLN A O 1
ATOM 594 N N . ILE A 1 80 ? -2.119 -1.946 -8.004 1.00 90.94 80 ILE A N 1
ATOM 595 C CA . ILE A 1 80 ? -2.370 -1.927 -6.570 1.00 90.94 80 ILE A CA 1
ATOM 596 C C . ILE A 1 80 ? -3.773 -2.495 -6.338 1.00 90.94 80 ILE A C 1
ATOM 598 O O . ILE A 1 80 ? -4.738 -1.937 -6.874 1.00 90.94 80 ILE A O 1
ATOM 602 N N . PRO A 1 81 ? -3.913 -3.591 -5.569 1.00 87.06 81 PRO A N 1
ATOM 603 C CA . PRO A 1 81 ? -5.210 -4.195 -5.300 1.00 87.06 81 PRO A CA 1
ATOM 604 C C . PRO A 1 81 ? -6.207 -3.186 -4.729 1.00 87.06 81 PRO A C 1
ATOM 606 O O . PRO A 1 81 ? -5.825 -2.265 -4.005 1.00 87.06 81 PRO A O 1
ATOM 609 N N . ALA A 1 82 ? -7.494 -3.391 -5.005 1.00 87.31 82 ALA A N 1
ATOM 610 C CA . ALA A 1 82 ? -8.587 -2.661 -4.363 1.00 87.31 82 ALA A CA 1
ATOM 611 C C . ALA A 1 82 ? -8.715 -3.039 -2.871 1.00 87.31 82 ALA A C 1
ATOM 613 O O . ALA A 1 82 ? -9.681 -3.673 -2.453 1.00 87.31 82 ALA A O 1
ATOM 614 N N . ALA A 1 83 ? -7.722 -2.670 -2.068 1.00 91.50 83 ALA A N 1
ATOM 615 C CA . ALA A 1 83 ? -7.643 -2.921 -0.639 1.00 91.50 83 ALA A CA 1
ATOM 616 C C . ALA A 1 83 ? -7.351 -1.617 0.112 1.00 91.50 83 ALA A C 1
ATOM 618 O O . ALA A 1 83 ? -6.822 -0.654 -0.446 1.00 91.50 83 ALA A O 1
ATOM 619 N N . PHE A 1 84 ? -7.701 -1.597 1.397 1.00 94.88 84 PHE A N 1
ATOM 620 C CA . PHE A 1 84 ? -7.233 -0.548 2.297 1.00 94.88 84 PHE A CA 1
ATOM 621 C C . PHE A 1 84 ? -5.758 -0.771 2.637 1.00 94.88 84 PHE A C 1
ATOM 623 O O . PHE A 1 84 ? -5.307 -1.911 2.744 1.00 94.88 84 PHE A O 1
ATOM 630 N N . ILE A 1 85 ? -5.034 0.322 2.842 1.00 94.25 85 ILE A N 1
ATOM 631 C CA . ILE A 1 85 ? -3.609 0.368 3.172 1.00 94.25 85 ILE A CA 1
ATOM 632 C C . ILE A 1 85 ? -3.451 1.152 4.468 1.00 94.25 85 ILE A C 1
ATOM 634 O O . ILE A 1 85 ? -4.253 2.041 4.758 1.00 94.25 85 ILE A O 1
ATOM 638 N N . VAL A 1 86 ? -2.445 0.791 5.261 1.00 94.94 86 VAL A N 1
ATOM 639 C CA . VAL A 1 86 ? -2.112 1.472 6.512 1.00 94.94 86 VAL A CA 1
ATOM 640 C C . VAL A 1 86 ? -0.899 2.364 6.285 1.00 94.94 86 VAL A C 1
ATOM 642 O O . VAL A 1 86 ? 0.126 1.889 5.807 1.00 94.94 86 VAL A O 1
ATOM 645 N N . ASP A 1 87 ? -1.016 3.631 6.660 1.00 93.81 87 ASP A N 1
ATOM 646 C CA . ASP A 1 87 ? 0.100 4.547 6.859 1.00 93.81 87 ASP A CA 1
ATOM 647 C C . ASP A 1 87 ? 0.773 4.207 8.210 1.00 93.81 87 ASP A C 1
ATOM 649 O O . ASP A 1 87 ? 0.167 4.416 9.275 1.00 93.81 87 ASP A O 1
ATOM 653 N N . PRO A 1 88 ? 1.989 3.629 8.206 1.00 90.88 88 PRO A N 1
ATOM 654 C CA . PRO A 1 88 ? 2.654 3.197 9.432 1.00 90.88 88 PRO A CA 1
ATOM 655 C C . PRO A 1 88 ? 3.062 4.369 10.337 1.00 90.88 88 PRO A C 1
ATOM 657 O O . PRO A 1 88 ? 3.131 4.178 11.561 1.00 90.88 88 PRO A O 1
ATOM 660 N N . ASP A 1 89 ? 3.256 5.570 9.788 1.00 89.75 89 ASP A N 1
ATOM 661 C CA . ASP A 1 89 ? 3.681 6.753 10.541 1.00 89.75 89 ASP A CA 1
ATOM 662 C C . ASP A 1 89 ? 2.513 7.349 11.325 1.00 89.75 89 ASP A C 1
ATOM 664 O O . ASP A 1 89 ? 2.656 7.712 12.498 1.00 89.75 89 ASP A O 1
ATOM 668 N N . LYS A 1 90 ? 1.313 7.343 10.733 1.00 94.00 90 LYS A N 1
ATOM 669 C CA . LYS A 1 90 ? 0.075 7.720 11.437 1.00 94.00 90 LYS A CA 1
ATOM 670 C C . LYS A 1 90 ? -0.403 6.635 12.407 1.00 94.00 90 LYS A C 1
ATOM 672 O O . LYS A 1 90 ? -1.049 6.934 13.413 1.00 94.00 90 LYS A O 1
ATOM 677 N N . CYS A 1 91 ? -0.129 5.360 12.131 1.00 96.69 91 CYS A N 1
ATOM 678 C CA . CYS A 1 91 ? -0.681 4.250 12.907 1.00 96.69 91 CYS A CA 1
ATOM 679 C C . CYS A 1 91 ? -0.125 4.195 14.342 1.00 96.69 91 CYS A C 1
ATOM 681 O O . CYS A 1 91 ? 1.051 3.943 14.573 1.00 96.69 91 CYS A O 1
ATOM 683 N N . ILE A 1 92 ? -0.989 4.328 15.349 1.00 97.56 92 ILE A N 1
ATOM 684 C CA . ILE A 1 92 ? -0.596 4.297 16.773 1.00 97.56 92 ILE A CA 1
ATOM 685 C C . ILE A 1 92 ? -0.631 2.894 17.414 1.00 97.56 92 ILE A C 1
ATOM 687 O O . ILE A 1 92 ? -0.698 2.783 18.635 1.00 97.56 92 ILE A O 1
ATOM 691 N N . ALA A 1 93 ? -0.659 1.821 16.613 1.00 97.81 93 ALA A N 1
ATOM 692 C CA . ALA A 1 93 ? -0.670 0.424 17.084 1.00 97.81 93 ALA A CA 1
ATOM 693 C C . ALA A 1 93 ? -1.794 0.071 18.095 1.00 97.81 93 ALA A C 1
ATOM 695 O O . ALA A 1 93 ? -1.641 -0.797 18.951 1.00 97.81 93 ALA A O 1
ATOM 696 N N . CYS A 1 94 ? -2.964 0.719 18.004 1.00 97.88 94 CYS A N 1
ATOM 697 C CA . CYS A 1 94 ? -4.075 0.496 18.946 1.00 97.88 94 CYS A CA 1
ATOM 698 C C . CYS A 1 94 ? -4.867 -0.808 18.719 1.00 97.88 94 CYS A C 1
ATOM 700 O O . CYS A 1 94 ? -5.738 -1.137 19.521 1.00 97.88 94 CYS A O 1
ATOM 702 N N . ALA A 1 95 ? -4.610 -1.521 17.615 1.00 97.62 95 ALA A N 1
ATOM 703 C CA . ALA A 1 95 ? -5.234 -2.793 17.229 1.00 97.62 95 ALA A CA 1
ATOM 704 C C . ALA A 1 95 ? -6.775 -2.805 17.068 1.00 97.62 95 ALA A C 1
ATOM 706 O O . ALA A 1 95 ? -7.355 -3.865 16.826 1.00 97.62 95 ALA A O 1
ATOM 707 N N . ILE A 1 96 ? -7.458 -1.653 17.121 1.00 98.19 96 ILE A N 1
ATOM 708 C CA . ILE A 1 96 ? -8.921 -1.578 16.943 1.00 98.19 96 ILE A CA 1
ATOM 709 C C . ILE A 1 96 ? -9.327 -2.151 15.580 1.00 98.19 96 ILE A C 1
ATOM 711 O O . ILE A 1 96 ? -10.197 -3.017 15.522 1.00 98.19 96 ILE A O 1
ATOM 715 N N . CYS A 1 97 ? -8.663 -1.738 14.496 1.00 98.50 97 CYS A N 1
ATOM 716 C CA . CYS A 1 97 ? -8.957 -2.217 13.143 1.00 98.50 97 CYS A CA 1
ATOM 717 C C . CYS A 1 97 ? -8.806 -3.739 12.994 1.00 98.50 97 CYS A C 1
ATOM 719 O O . CYS A 1 97 ? -9.631 -4.354 12.323 1.00 98.50 97 CYS A O 1
ATOM 721 N N . ILE A 1 98 ? -7.816 -4.343 13.663 1.00 98.31 98 ILE A N 1
ATOM 722 C CA . ILE A 1 98 ? -7.586 -5.795 13.670 1.00 98.31 98 ILE A CA 1
ATOM 723 C C . ILE A 1 98 ? -8.814 -6.503 14.244 1.00 98.31 98 ILE A C 1
ATOM 725 O O . ILE A 1 98 ? -9.379 -7.376 13.596 1.00 98.31 98 ILE A O 1
ATOM 729 N N . SER A 1 99 ? -9.298 -6.060 15.409 1.00 97.62 99 SER A N 1
ATOM 730 C CA . SER A 1 99 ? -10.467 -6.666 16.067 1.00 97.62 99 SER A CA 1
ATOM 731 C C . SER A 1 99 ? -11.789 -6.511 15.303 1.00 97.62 99 SER A C 1
ATOM 733 O O . SER A 1 99 ? -12.745 -7.229 15.586 1.00 97.62 99 SER A O 1
ATOM 735 N N . GLN A 1 100 ? -11.869 -5.546 14.382 1.00 98.19 100 GLN A N 1
ATOM 736 C CA . GLN A 1 100 ? -13.092 -5.213 13.646 1.00 98.19 100 GLN A CA 1
ATOM 737 C C . GLN A 1 100 ? -13.096 -5.759 12.212 1.00 98.19 100 GLN A C 1
ATOM 739 O O . GLN A 1 100 ? -14.098 -5.607 11.512 1.00 98.19 100 GLN A O 1
ATOM 744 N N . CYS A 1 101 ? -11.998 -6.359 11.742 1.00 98.38 101 CYS A N 1
ATOM 745 C CA . CYS A 1 101 ? -11.927 -6.882 10.385 1.00 98.38 101 CYS A CA 1
ATOM 746 C C . CYS A 1 101 ? -12.770 -8.165 10.257 1.00 98.38 101 CYS A C 1
ATOM 748 O O . CYS A 1 101 ? -12.456 -9.157 10.907 1.00 98.38 101 CYS A O 1
ATOM 750 N N . PRO A 1 102 ? -13.808 -8.201 9.402 1.00 98.00 102 PRO A N 1
ATOM 751 C CA . PRO A 1 102 ? -14.690 -9.365 9.295 1.00 98.00 102 PRO A CA 1
ATOM 752 C C . PRO A 1 102 ? -14.068 -10.552 8.543 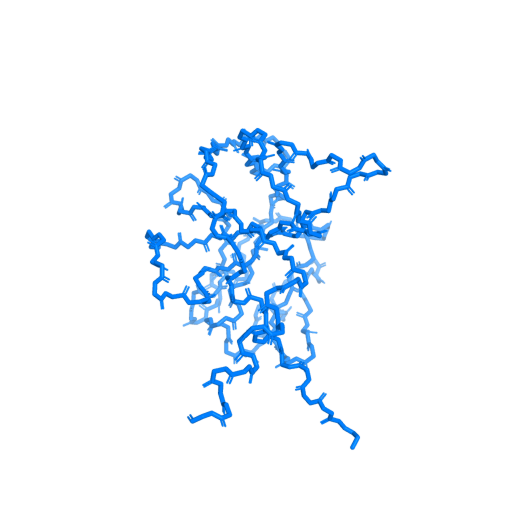1.00 98.00 102 PRO A C 1
ATOM 754 O O . PRO A 1 102 ? -14.661 -11.628 8.523 1.00 98.00 102 PRO A O 1
ATOM 757 N N . THR A 1 103 ? -12.925 -10.355 7.881 1.00 98.00 103 THR A N 1
ATOM 758 C CA . THR A 1 103 ? -12.235 -11.375 7.075 1.00 98.00 103 THR A CA 1
ATOM 759 C C . THR A 1 103 ? -10.848 -11.720 7.608 1.00 98.00 103 THR A C 1
ATOM 761 O O . THR A 1 103 ? -10.091 -12.392 6.914 1.00 98.00 103 THR A O 1
ATOM 764 N N . ASP A 1 104 ? -10.501 -11.234 8.806 1.00 97.62 104 ASP A N 1
ATOM 765 C CA . ASP A 1 104 ? -9.178 -11.411 9.421 1.00 97.62 104 ASP A CA 1
ATOM 766 C C . ASP A 1 104 ? -8.011 -10.967 8.514 1.00 97.62 104 ASP A C 1
ATOM 768 O O . ASP A 1 104 ? -6.886 -11.447 8.625 1.00 97.62 104 ASP A O 1
ATOM 772 N N . ALA A 1 105 ? -8.264 -10.006 7.621 1.00 98.00 105 ALA A N 1
ATOM 773 C CA . ALA A 1 105 ? -7.280 -9.502 6.667 1.00 98.00 105 ALA A CA 1
ATOM 774 C C . ALA A 1 105 ? -6.201 -8.612 7.301 1.00 98.00 105 ALA A C 1
ATOM 776 O O . ALA A 1 105 ? -5.323 -8.142 6.590 1.00 98.00 105 ALA A O 1
ATOM 777 N N . ILE A 1 106 ? -6.280 -8.300 8.597 1.00 98.25 106 ILE A N 1
ATOM 778 C CA . ILE A 1 106 ? -5.379 -7.340 9.244 1.00 98.25 106 ILE A CA 1
ATOM 779 C C . ILE A 1 106 ? -4.580 -8.048 10.329 1.00 98.25 106 ILE A C 1
ATOM 781 O O . ILE A 1 106 ? -5.152 -8.649 11.235 1.00 98.25 106 ILE A O 1
ATOM 785 N N . THR A 1 107 ? -3.259 -7.933 10.260 1.00 98.06 107 THR A N 1
ATOM 786 C CA . THR A 1 107 ? -2.324 -8.450 11.267 1.00 98.06 107 THR A CA 1
ATOM 787 C C . THR A 1 107 ? -1.475 -7.315 11.836 1.00 98.06 107 THR A C 1
ATOM 789 O O . THR A 1 107 ? -1.608 -6.167 11.414 1.00 98.06 107 THR A O 1
ATOM 792 N N . ALA A 1 108 ? -0.649 -7.614 12.836 1.00 97.31 108 ALA A N 1
ATOM 793 C CA . ALA A 1 108 ? 0.335 -6.679 13.363 1.00 97.31 108 ALA A CA 1
ATOM 794 C C . ALA A 1 108 ? 1.734 -7.079 12.878 1.00 97.31 108 ALA A C 1
ATOM 796 O O . ALA A 1 108 ? 2.077 -8.264 12.919 1.00 97.31 108 ALA A O 1
ATOM 797 N N . ASP A 1 109 ? 2.529 -6.108 12.439 1.00 94.56 109 ASP A N 1
ATOM 798 C CA . ASP A 1 109 ? 3.942 -6.321 12.132 1.00 94.56 109 ASP A CA 1
ATOM 799 C C . ASP A 1 109 ? 4.807 -6.443 13.404 1.00 94.56 109 ASP A C 1
ATOM 801 O O . ASP A 1 109 ? 4.311 -6.512 14.533 1.00 94.56 109 ASP A O 1
ATOM 805 N N . ALA A 1 110 ? 6.131 -6.479 13.225 1.00 92.94 110 ALA A N 1
ATOM 806 C CA . ALA A 1 110 ? 7.090 -6.598 14.322 1.00 92.94 110 ALA A CA 1
ATOM 807 C C . ALA A 1 110 ? 7.079 -5.402 15.296 1.00 92.94 110 ALA A C 1
ATOM 809 O O . ALA A 1 110 ? 7.517 -5.550 16.439 1.00 92.94 110 ALA A O 1
ATOM 810 N N . GLU A 1 111 ? 6.584 -4.244 14.863 1.00 91.38 111 GLU A N 1
ATOM 811 C CA . GLU A 1 111 ? 6.472 -3.012 15.651 1.00 91.38 111 GLU A CA 1
ATOM 812 C C . GLU A 1 111 ? 5.051 -2.812 16.208 1.00 91.38 111 GLU A C 1
ATOM 814 O O . GLU A 1 111 ? 4.779 -1.845 16.923 1.00 91.38 111 GLU A O 1
ATOM 819 N N . GLY A 1 112 ? 4.141 -3.749 15.926 1.00 94.06 112 GLY A N 1
ATOM 820 C CA . GLY A 1 112 ? 2.746 -3.707 16.352 1.00 94.06 112 GLY A CA 1
ATOM 821 C C . GLY A 1 112 ? 1.849 -2.853 15.453 1.00 94.06 112 GLY A C 1
ATOM 822 O O . GLY A 1 112 ? 0.668 -2.673 15.773 1.00 94.06 112 GLY A O 1
ATOM 823 N N . LYS A 1 113 ? 2.367 -2.315 14.343 1.00 96.44 113 LYS A N 1
ATOM 824 C CA . LYS A 1 113 ? 1.574 -1.541 13.383 1.00 96.44 113 LYS A CA 1
ATOM 825 C C . LYS A 1 113 ? 0.685 -2.490 12.590 1.00 96.44 113 LYS A C 1
ATOM 827 O O . LYS A 1 113 ? 1.044 -3.629 12.306 1.00 96.44 113 LYS A O 1
ATOM 832 N N . ALA A 1 114 ? -0.514 -2.021 12.263 1.00 97.81 114 ALA A N 1
ATOM 833 C CA . ALA A 1 114 ? -1.453 -2.809 11.481 1.00 97.81 114 ALA A CA 1
ATOM 834 C C . ALA A 1 114 ? -0.955 -2.966 10.036 1.00 97.81 114 ALA A C 1
ATOM 836 O O . ALA A 1 114 ? -0.551 -1.987 9.417 1.00 97.81 114 ALA A O 1
ATOM 837 N N . VAL A 1 115 ? -1.059 -4.175 9.489 1.00 96.38 115 VAL A N 1
ATOM 838 C CA . VAL A 1 115 ? -0.764 -4.501 8.088 1.00 96.38 115 VAL A CA 1
ATOM 839 C C . VAL A 1 115 ? -1.965 -5.225 7.502 1.00 96.38 115 VAL A C 1
ATOM 841 O O . VAL A 1 115 ? -2.481 -6.163 8.110 1.00 96.38 115 VAL A O 1
ATOM 844 N N . ILE A 1 116 ? -2.424 -4.778 6.334 1.00 95.94 116 ILE A N 1
ATOM 845 C CA . ILE A 1 116 ? -3.580 -5.353 5.641 1.00 95.94 116 ILE A CA 1
ATOM 846 C C . ILE A 1 116 ? -3.080 -6.289 4.542 1.00 95.94 116 ILE A C 1
ATOM 848 O O . ILE A 1 116 ? -2.321 -5.871 3.672 1.00 95.94 116 ILE A O 1
ATOM 852 N N . ASP A 1 117 ? -3.535 -7.539 4.567 1.00 95.50 117 ASP A N 1
ATOM 853 C CA . ASP A 1 117 ? -3.374 -8.488 3.474 1.00 95.50 117 ASP A CA 1
ATOM 854 C C . ASP A 1 117 ? -4.398 -8.164 2.368 1.00 95.50 117 ASP A C 1
ATOM 856 O O . ASP A 1 117 ? -5.610 -8.346 2.562 1.00 95.50 117 ASP A O 1
ATOM 860 N N . PRO A 1 118 ? -3.948 -7.691 1.193 1.00 92.88 118 PRO A N 1
ATOM 861 C CA . PRO A 1 118 ? -4.851 -7.330 0.111 1.00 92.88 118 PRO A CA 1
ATOM 862 C C . PRO A 1 118 ? -5.610 -8.530 -0.470 1.00 92.88 118 PRO A C 1
ATOM 864 O O . PRO A 1 118 ? -6.681 -8.329 -1.038 1.00 92.88 118 PRO A O 1
ATOM 867 N N . ALA A 1 119 ? -5.112 -9.764 -0.326 1.00 93.25 119 ALA A N 1
ATOM 868 C CA . ALA A 1 119 ? -5.782 -10.957 -0.847 1.00 93.25 119 ALA A CA 1
ATOM 869 C C . ALA A 1 119 ? -7.019 -11.355 -0.022 1.00 93.25 119 ALA A C 1
ATOM 871 O O . ALA A 1 119 ? -7.926 -12.009 -0.539 1.00 93.25 119 ALA A O 1
ATOM 872 N N . LEU A 1 120 ? -7.064 -10.958 1.254 1.00 96.25 120 LEU A N 1
ATOM 873 C CA . LEU A 1 120 ? -8.180 -11.216 2.172 1.00 96.25 120 LEU A CA 1
ATOM 874 C C . LEU A 1 120 ? -9.092 -9.993 2.354 1.00 96.25 120 LEU A C 1
ATOM 876 O O . LEU A 1 120 ? -10.207 -10.105 2.879 1.00 96.25 120 LEU A O 1
ATOM 880 N N . CYS A 1 121 ? -8.625 -8.810 1.956 1.00 96.31 121 CYS A N 1
ATOM 881 C CA . CYS A 1 121 ? -9.373 -7.570 2.074 1.00 96.31 121 CYS A CA 1
ATOM 882 C C . CYS A 1 121 ? -10.528 -7.529 1.063 1.00 96.31 121 CYS A C 1
ATOM 884 O O . CYS A 1 121 ? -10.325 -7.567 -0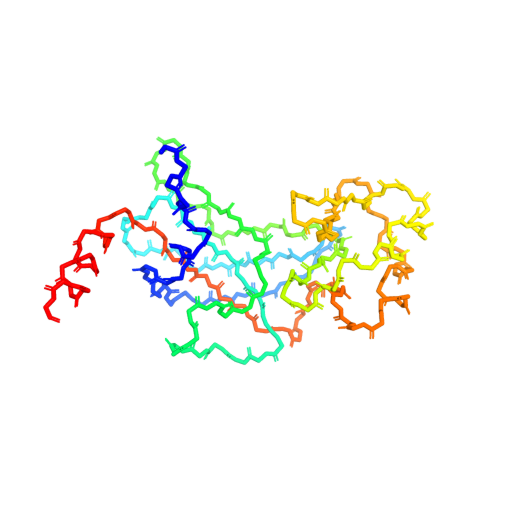.143 1.00 96.31 121 CYS A O 1
ATOM 886 N N . ILE A 1 122 ? -11.755 -7.368 1.561 1.00 94.50 122 ILE A N 1
ATOM 887 C CA . ILE A 1 122 ? -12.961 -7.202 0.727 1.00 94.50 122 ILE A CA 1
ATOM 888 C C . ILE A 1 122 ? -13.379 -5.732 0.557 1.00 94.50 122 ILE A C 1
ATOM 890 O O . ILE A 1 122 ? -14.533 -5.450 0.245 1.00 94.50 122 ILE A O 1
ATOM 894 N N . ALA A 1 123 ? -12.480 -4.790 0.859 1.00 94.06 123 ALA A N 1
ATOM 895 C CA . ALA A 1 123 ? -12.712 -3.345 0.762 1.00 94.06 123 ALA A CA 1
ATOM 896 C C . ALA A 1 123 ? -13.976 -2.817 1.485 1.00 94.06 123 ALA A C 1
ATOM 898 O O . ALA A 1 123 ? -14.589 -1.845 1.054 1.00 94.06 123 ALA A O 1
ATOM 899 N N . CYS A 1 124 ? -14.373 -3.419 2.615 1.00 96.38 124 CYS A N 1
ATOM 900 C CA . CYS A 1 124 ? -15.602 -3.030 3.326 1.00 96.38 124 CYS A CA 1
ATOM 901 C C . CYS A 1 124 ? -15.534 -1.674 4.064 1.00 96.38 124 CYS A C 1
ATOM 903 O O . CYS A 1 124 ? -16.571 -1.133 4.437 1.00 96.38 124 CYS A O 1
ATOM 905 N N . GLY A 1 125 ? -14.334 -1.143 4.322 1.00 96.19 125 GLY A N 1
ATOM 906 C CA . GLY A 1 125 ? -14.124 0.178 4.935 1.00 96.19 125 GLY A CA 1
ATOM 907 C C . GLY A 1 125 ? -14.321 0.282 6.448 1.00 96.19 125 GLY A C 1
ATOM 908 O O . GLY A 1 125 ? -14.134 1.360 7.006 1.00 96.19 125 GLY A O 1
ATOM 909 N N . ILE A 1 126 ? -14.634 -0.815 7.144 1.00 98.06 126 ILE A N 1
ATOM 910 C CA . ILE A 1 126 ? -14.794 -0.805 8.610 1.00 98.06 126 ILE A CA 1
ATOM 911 C C . ILE A 1 126 ? -13.509 -0.330 9.300 1.00 98.06 126 ILE A C 1
ATOM 913 O O . ILE A 1 126 ? -13.574 0.529 10.173 1.00 98.06 126 ILE A O 1
ATOM 917 N N . CYS A 1 127 ? -12.347 -0.848 8.886 1.00 98.19 127 CYS A N 1
ATOM 918 C CA . CYS A 1 127 ? -11.052 -0.513 9.481 1.00 98.19 127 CYS A CA 1
ATOM 919 C C . CYS A 1 127 ? -10.728 0.985 9.410 1.00 98.19 127 CYS A C 1
ATOM 921 O O . CYS A 1 127 ? -10.284 1.542 10.410 1.00 98.19 127 CYS A O 1
ATOM 923 N N . ALA A 1 128 ? -10.993 1.629 8.272 1.00 97.50 128 ALA A N 1
ATOM 924 C CA . ALA A 1 128 ? -10.805 3.066 8.110 1.00 97.50 128 ALA A CA 1
ATOM 925 C C . ALA A 1 128 ? -11.740 3.867 9.022 1.00 97.50 128 ALA A C 1
ATOM 927 O O . ALA A 1 128 ? -11.272 4.716 9.769 1.00 97.50 128 ALA A O 1
ATOM 928 N N . ASN A 1 129 ? -13.031 3.520 9.063 1.00 98.00 129 ASN A N 1
ATOM 929 C CA . ASN A 1 129 ? -14.016 4.229 9.890 1.00 98.00 129 ASN A CA 1
ATOM 930 C C . ASN A 1 129 ? -13.737 4.158 11.401 1.00 98.00 129 ASN A C 1
ATOM 932 O O . ASN A 1 129 ? -14.138 5.055 12.137 1.00 98.00 129 ASN A O 1
ATOM 936 N N . VAL A 1 130 ? -13.108 3.080 11.882 1.00 98.12 130 VAL A N 1
ATOM 937 C CA . VAL A 1 130 ? -12.787 2.911 13.312 1.00 98.12 130 VAL A CA 1
ATOM 938 C C . VAL A 1 130 ? -11.386 3.402 13.680 1.00 98.12 130 VAL A C 1
ATOM 940 O O . VAL A 1 130 ? -11.030 3.368 14.859 1.00 98.12 130 VAL A O 1
ATOM 943 N N . CYS A 1 131 ? -10.569 3.813 12.705 1.00 98.31 131 CYS A N 1
ATOM 944 C CA . CYS A 1 131 ? -9.217 4.286 12.967 1.00 98.31 131 CYS A CA 1
ATOM 945 C C . CYS A 1 131 ? -9.272 5.680 13.618 1.00 98.31 131 CYS A C 1
ATOM 947 O O . CYS A 1 131 ? -9.731 6.621 12.983 1.00 98.31 131 CYS A O 1
ATOM 949 N N . PRO A 1 132 ? -8.783 5.865 14.858 1.00 97.94 132 PRO A N 1
ATOM 950 C CA . PRO A 1 132 ? -8.899 7.149 15.557 1.00 97.94 132 PRO A CA 1
ATOM 951 C C . PRO A 1 132 ? -7.922 8.228 15.059 1.00 97.94 132 PRO A C 1
ATOM 953 O O . PRO A 1 132 ? -7.947 9.348 15.559 1.00 97.94 132 PRO A O 1
ATOM 956 N N . VAL A 1 133 ? -7.016 7.866 14.149 1.00 97.50 133 VAL A N 1
ATOM 957 C CA . VAL A 1 133 ? -5.903 8.700 13.665 1.00 97.50 133 VAL A CA 1
ATOM 958 C C . VAL A 1 133 ? -5.829 8.726 12.136 1.00 97.50 133 VAL A C 1
ATOM 960 O O . VAL A 1 133 ? -4.797 9.092 11.585 1.00 97.50 133 VAL A O 1
ATOM 963 N N . ASP A 1 134 ? -6.896 8.282 11.458 1.00 95.81 134 ASP A N 1
ATOM 964 C CA . ASP A 1 134 ? -7.019 8.290 9.993 1.00 95.81 134 ASP A CA 1
ATOM 965 C C . ASP A 1 134 ? -5.807 7.680 9.260 1.00 95.81 134 ASP A C 1
ATOM 967 O O . ASP A 1 134 ? -5.399 8.117 8.188 1.00 95.81 134 ASP A O 1
ATOM 971 N N . ALA A 1 135 ? -5.218 6.635 9.848 1.00 96.56 135 ALA A N 1
ATOM 972 C CA . ALA A 1 135 ? -4.043 5.957 9.307 1.00 96.56 135 ALA A CA 1
ATOM 973 C C . ALA A 1 135 ? -4.380 4.931 8.215 1.00 96.56 135 ALA A C 1
ATOM 975 O O . ALA A 1 135 ? -3.493 4.217 7.773 1.00 96.56 135 ALA A O 1
ATOM 976 N N . ILE A 1 136 ? -5.649 4.765 7.830 1.00 96.50 136 ILE A N 1
ATOM 977 C CA . ILE A 1 136 ? -6.078 3.699 6.916 1.00 96.50 136 ILE A CA 1
ATOM 978 C C . ILE A 1 136 ? -6.852 4.307 5.748 1.00 96.50 136 ILE A C 1
ATOM 980 O O . ILE A 1 136 ? -7.893 4.926 5.955 1.00 96.50 136 ILE A O 1
ATOM 984 N N . PHE A 1 137 ? -6.373 4.095 4.524 1.00 93.56 137 PHE A N 1
ATOM 985 C CA . PHE A 1 137 ? -6.894 4.745 3.317 1.00 93.56 137 PHE A CA 1
ATOM 986 C C . PHE A 1 137 ? -6.919 3.792 2.112 1.00 93.56 137 PHE A C 1
ATOM 988 O O . PHE A 1 137 ? -6.431 2.667 2.187 1.00 93.56 137 PHE A O 1
ATOM 995 N N . VAL A 1 138 ? -7.505 4.231 0.994 1.00 90.25 138 VAL A N 1
ATOM 996 C CA . VAL A 1 138 ? -7.462 3.524 -0.300 1.00 90.25 138 VAL A CA 1
ATOM 997 C C . VAL A 1 138 ? -6.740 4.413 -1.315 1.00 90.25 138 VAL A C 1
ATOM 999 O O . VAL A 1 138 ? -7.071 5.600 -1.399 1.00 90.25 138 VAL A O 1
ATOM 1002 N N . PRO A 1 139 ? -5.790 3.882 -2.107 1.00 87.38 139 PRO A N 1
ATOM 1003 C CA . PRO A 1 139 ? -5.197 4.621 -3.218 1.00 87.38 139 PRO A CA 1
ATOM 1004 C C . PR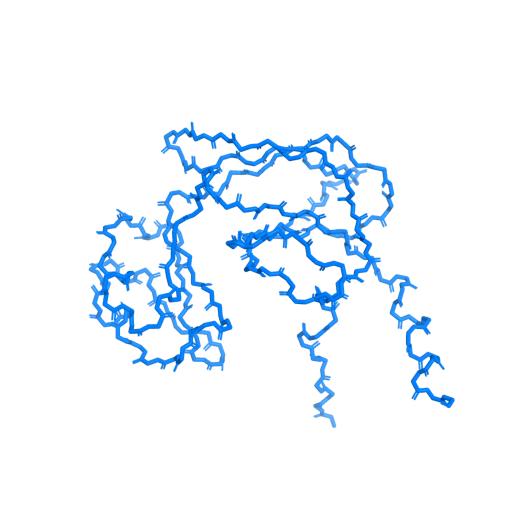O A 1 139 ? -6.263 5.166 -4.177 1.00 87.38 139 PRO A C 1
ATOM 1006 O O . PRO A 1 139 ? -7.192 4.457 -4.567 1.00 87.38 139 PRO A O 1
ATOM 1009 N N . SER A 1 140 ? -6.148 6.437 -4.560 1.00 86.00 140 SER A N 1
ATOM 1010 C CA . SER A 1 140 ? -7.125 7.102 -5.423 1.00 86.00 140 SER A CA 1
ATOM 1011 C C . SER A 1 140 ? -6.499 8.239 -6.231 1.00 86.00 140 SER A C 1
ATOM 1013 O O . SER A 1 140 ? -5.438 8.751 -5.886 1.00 86.00 140 SER A O 1
ATOM 1015 N N . SER A 1 141 ? -7.207 8.713 -7.260 1.00 82.62 141 SER A N 1
ATOM 1016 C CA . SER A 1 141 ? -6.756 9.811 -8.128 1.00 82.62 141 SER A CA 1
ATOM 1017 C C . SER A 1 141 ? -6.516 11.148 -7.412 1.00 82.62 141 SER A C 1
ATOM 1019 O O . SER A 1 141 ? -6.030 12.081 -8.041 1.00 82.62 141 SER A O 1
ATOM 1021 N N . GLY A 1 142 ? -6.923 11.286 -6.144 1.00 84.81 142 GLY A N 1
ATOM 1022 C CA . GLY A 1 142 ? -6.717 12.494 -5.341 1.00 84.81 142 GLY A CA 1
ATOM 1023 C C . GLY A 1 142 ? -5.389 12.536 -4.581 1.00 84.81 142 GLY A C 1
ATOM 1024 O O . GLY A 1 142 ? -5.111 13.546 -3.942 1.00 84.81 142 GLY A O 1
ATOM 1025 N N . LEU A 1 143 ? -4.595 11.462 -4.624 1.00 88.25 143 LEU A N 1
ATOM 1026 C CA . LEU A 1 143 ? -3.285 11.395 -3.979 1.00 88.25 143 LEU A CA 1
ATOM 1027 C C . LEU A 1 143 ? -2.167 11.784 -4.946 1.00 88.25 143 LEU A C 1
ATOM 1029 O O . LEU A 1 143 ? -2.274 11.614 -6.163 1.00 88.25 143 LEU A O 1
ATOM 1033 N N . TYR A 1 144 ? -1.065 12.259 -4.379 1.00 89.06 144 TYR A N 1
ATOM 1034 C CA . TYR A 1 144 ? 0.198 12.404 -5.085 1.00 89.06 144 TYR A CA 1
ATOM 1035 C C . TYR A 1 144 ? 0.946 11.077 -5.046 1.00 89.06 144 TYR A C 1
ATOM 1037 O O . TYR A 1 144 ? 0.962 10.398 -4.021 1.00 89.06 144 TYR A O 1
ATOM 1045 N N . TYR A 1 145 ? 1.591 10.729 -6.154 1.00 88.81 145 TYR A N 1
ATOM 1046 C CA . TYR A 1 145 ? 2.366 9.502 -6.300 1.00 88.81 145 TYR A CA 1
ATOM 1047 C C . TYR A 1 145 ? 3.802 9.835 -6.681 1.00 88.81 145 TYR A C 1
ATOM 1049 O O . TYR A 1 145 ? 4.035 10.739 -7.484 1.00 88.81 145 TYR A O 1
ATOM 1057 N N . GLY A 1 146 ? 4.748 9.090 -6.120 1.00 88.44 146 GLY A N 1
ATOM 1058 C CA . GLY A 1 146 ? 6.171 9.227 -6.408 1.00 88.44 146 GLY A CA 1
ATOM 1059 C C . GLY A 1 146 ? 6.814 7.862 -6.603 1.00 88.44 146 GLY A C 1
ATOM 1060 O O . GLY A 1 146 ? 6.483 6.910 -5.893 1.00 88.44 146 GLY A O 1
ATOM 1061 N N . LEU A 1 147 ? 7.719 7.774 -7.575 1.00 87.31 147 LEU A N 1
ATOM 1062 C CA . LEU A 1 147 ? 8.503 6.580 -7.864 1.00 87.31 147 LEU A CA 1
ATOM 1063 C C . LEU A 1 147 ? 9.973 6.871 -7.564 1.00 87.31 147 LEU A C 1
ATOM 1065 O O . LEU A 1 147 ? 10.546 7.821 -8.092 1.00 87.31 147 LEU A O 1
ATOM 1069 N N . PHE A 1 148 ? 10.573 6.058 -6.706 1.00 85.31 148 PHE A N 1
ATOM 1070 C CA . PHE A 1 148 ? 11.907 6.305 -6.168 1.00 85.31 148 PHE A CA 1
ATOM 1071 C C . PHE A 1 148 ? 12.832 5.148 -6.518 1.00 85.31 148 PHE A C 1
ATOM 1073 O O . PHE A 1 148 ? 12.494 3.993 -6.262 1.00 85.31 148 PHE A O 1
ATOM 1080 N N . GLY A 1 149 ? 13.990 5.450 -7.102 1.00 84.75 149 GLY A N 1
ATOM 1081 C CA . GLY A 1 149 ? 15.003 4.450 -7.422 1.00 84.75 149 GLY A CA 1
ATOM 1082 C C . GLY A 1 149 ? 15.891 4.155 -6.217 1.00 84.75 149 GLY A C 1
ATOM 1083 O O . GLY A 1 149 ? 16.314 5.075 -5.514 1.00 84.75 149 GLY A O 1
ATOM 1084 N N . VAL A 1 150 ? 16.185 2.875 -5.988 1.00 82.75 150 VAL A N 1
ATOM 1085 C CA . VAL A 1 150 ? 17.089 2.410 -4.925 1.00 82.75 150 VAL A CA 1
ATOM 1086 C C . VAL A 1 150 ? 18.328 1.783 -5.560 1.00 82.75 150 VAL A C 1
ATOM 1088 O O . VAL A 1 150 ? 18.198 0.878 -6.384 1.00 82.75 150 VAL A O 1
ATOM 1091 N N . SER A 1 151 ? 19.524 2.240 -5.184 1.00 78.50 151 SER A N 1
ATOM 1092 C CA . SER A 1 151 ? 20.808 1.666 -5.614 1.00 78.50 151 SER A CA 1
ATOM 1093 C C . SER A 1 151 ? 21.783 1.551 -4.435 1.00 78.50 151 SER A C 1
ATOM 1095 O O . SER A 1 151 ? 21.821 2.413 -3.562 1.00 78.50 151 SER A O 1
ATOM 1097 N N . ALA A 1 152 ? 22.584 0.485 -4.378 1.00 65.44 152 ALA A N 1
ATOM 1098 C CA . ALA A 1 152 ? 23.513 0.270 -3.264 1.00 65.44 152 ALA A CA 1
ATOM 1099 C C . ALA A 1 152 ? 24.739 1.212 -3.267 1.00 65.44 152 ALA A C 1
ATOM 1101 O O . ALA A 1 152 ? 25.347 1.421 -2.219 1.00 65.44 152 ALA A O 1
ATOM 1102 N N . GLU A 1 153 ? 25.103 1.804 -4.411 1.00 55.44 153 GLU A N 1
ATOM 1103 C CA . GLU A 1 153 ? 26.357 2.564 -4.589 1.00 55.44 153 GLU A CA 1
ATOM 1104 C C . GLU A 1 153 ? 26.411 3.908 -3.831 1.00 55.44 153 GLU A C 1
ATOM 1106 O O . GLU A 1 153 ? 27.492 4.443 -3.612 1.00 55.44 153 GLU A O 1
ATOM 1111 N N . ILE A 1 154 ? 25.281 4.437 -3.355 1.00 51.00 154 ILE A N 1
ATOM 1112 C CA . ILE A 1 154 ? 25.213 5.735 -2.649 1.00 51.00 154 ILE A CA 1
ATOM 1113 C C . ILE A 1 154 ? 25.360 5.581 -1.120 1.00 51.00 154 ILE A C 1
ATOM 1115 O O . ILE A 1 154 ? 25.594 6.553 -0.399 1.00 51.00 154 ILE A O 1
ATOM 1119 N N . ILE A 1 155 ? 25.312 4.348 -0.601 1.00 44.38 155 ILE A N 1
ATOM 1120 C CA . ILE A 1 155 ? 25.459 4.073 0.839 1.00 44.38 155 ILE A CA 1
ATOM 1121 C C . ILE A 1 155 ? 26.890 4.379 1.330 1.00 44.38 155 ILE A C 1
ATOM 1123 O O . ILE A 1 155 ? 27.068 4.775 2.482 1.00 44.38 155 ILE A O 1
ATOM 1127 N N . GLU A 1 156 ? 27.916 4.241 0.482 1.00 41.69 156 GLU A N 1
ATOM 1128 C CA . GLU A 1 156 ? 29.317 4.459 0.885 1.00 41.69 156 GLU A CA 1
ATOM 1129 C C . GLU A 1 156 ? 29.719 5.947 0.977 1.00 41.69 156 GLU A C 1
ATOM 1131 O O . GLU A 1 156 ? 30.531 6.292 1.839 1.00 41.69 156 GLU A O 1
ATOM 1136 N N . GLU A 1 157 ? 29.132 6.844 0.172 1.00 44.41 157 GLU A N 1
ATOM 1137 C CA . GLU A 1 157 ? 29.438 8.290 0.210 1.00 44.41 157 GLU A CA 1
ATOM 1138 C C . GLU A 1 157 ? 28.818 8.993 1.433 1.00 44.41 157 GLU A C 1
ATOM 1140 O O . GLU A 1 157 ? 29.483 9.793 2.093 1.00 44.41 157 GLU A O 1
ATOM 1145 N N . LEU A 1 158 ? 27.595 8.626 1.833 1.00 41.50 158 LEU A N 1
ATOM 1146 C CA . LEU A 1 158 ? 26.915 9.213 3.003 1.00 41.50 158 LEU A CA 1
ATOM 1147 C C . LEU A 1 158 ? 27.553 8.813 4.347 1.00 41.50 158 LEU A C 1
ATOM 1149 O O . LEU A 1 158 ? 27.495 9.563 5.325 1.00 41.50 158 LEU A O 1
ATOM 1153 N N . ILE A 1 159 ? 28.223 7.658 4.413 1.00 44.44 159 ILE A N 1
ATOM 1154 C CA . ILE A 1 159 ? 28.987 7.260 5.605 1.00 44.44 159 ILE A CA 1
ATOM 1155 C C . ILE A 1 159 ? 30.228 8.153 5.780 1.00 44.44 159 ILE A C 1
ATOM 1157 O O . ILE A 1 159 ? 30.631 8.401 6.917 1.00 44.44 159 ILE A O 1
ATOM 1161 N N . GLN A 1 160 ? 30.807 8.699 4.703 1.00 47.22 160 GLN A N 1
ATOM 1162 C CA . GLN A 1 160 ? 31.988 9.566 4.800 1.00 47.22 160 GLN A CA 1
ATOM 1163 C C . GLN A 1 160 ? 31.676 10.990 5.291 1.00 47.22 160 GLN A C 1
ATOM 1165 O O . GLN A 1 160 ? 32.517 11.574 5.974 1.00 47.22 160 GLN A O 1
ATOM 1170 N N . GLU A 1 161 ? 30.479 11.531 5.039 1.00 45.12 161 GLU A N 1
ATOM 1171 C CA . GLU A 1 161 ? 30.092 12.875 5.514 1.00 45.12 161 GLU A CA 1
ATOM 1172 C C . GLU A 1 161 ? 29.657 12.912 6.990 1.00 45.12 161 GLU A C 1
ATOM 1174 O O . GLU A 1 161 ? 29.666 13.968 7.614 1.00 45.12 161 GLU A O 1
ATOM 1179 N N . SER A 1 162 ? 29.340 11.760 7.590 1.00 39.88 162 SER A N 1
ATOM 1180 C CA . SER A 1 162 ? 28.974 11.659 9.015 1.00 39.88 162 SER A CA 1
ATOM 1181 C C . SER A 1 162 ? 30.163 11.443 9.968 1.00 39.88 162 SER A C 1
ATOM 1183 O O . SER A 1 162 ? 29.973 11.306 11.179 1.00 39.88 162 SER A O 1
ATOM 1185 N N . VAL A 1 163 ? 31.394 11.410 9.438 1.00 44.22 163 VAL A N 1
ATOM 1186 C CA . VAL A 1 163 ? 32.643 11.185 10.200 1.00 44.22 163 VAL A CA 1
ATOM 1187 C C . VAL A 1 163 ? 33.604 12.391 10.125 1.00 44.22 163 VAL A C 1
ATOM 1189 O O . VAL A 1 163 ? 34.742 12.298 10.589 1.00 44.22 163 VAL A O 1
ATOM 1192 N N . LEU A 1 164 ? 33.157 13.545 9.612 1.00 40.69 164 LEU A N 1
ATOM 1193 C CA . LEU A 1 164 ? 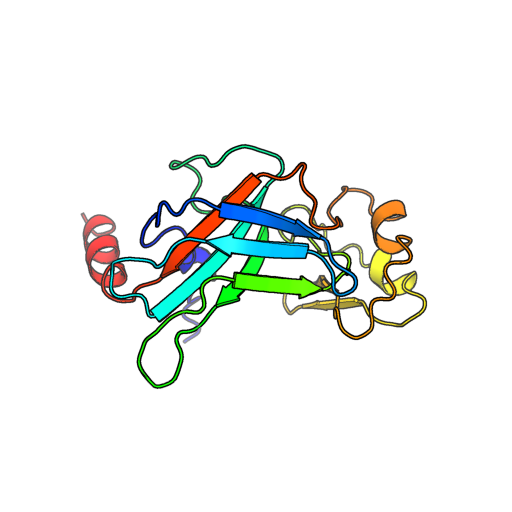33.914 14.809 9.622 1.00 40.69 164 LEU A CA 1
ATOM 1194 C C . LEU A 1 164 ? 33.279 15.879 10.517 1.00 40.69 164 LEU A C 1
ATOM 1196 O O . LEU A 1 164 ? 32.047 16.066 10.452 1.00 40.69 164 LEU A O 1
#

Sequence (164 aa):
MKTLIPVVILALVSTVTASLTFSQDAGGSVIQWDPLEGSYESLVLRCSETAYDAEDPDWGTVLATVYPDSTGEFPTSVQIPAAFIVDPDKCIACAICISQCPTDAITADAEGKAVIDPALCIACGICANVCPVDAIFVPSSGLYYGLFGVSAEIIEELIQESVL